Protein AF-A0A7S0GGJ1-F1 (afdb_monomer_lite)

Foldseek 3Di:
DDPPVVPPPAQADPVLVVVLVVVLVVVVVVCCVVQQFVDKDWDFDDDPQGTKTKIKTHPRVCLVVQVVVCVVVVNPRPDDPSLVSSVVSCVVRQKDFPDWDKDQQACPDDDVPPDHRRMIMIMTHDIHGNDD

Secondary structure (DSSP, 8-state):
--TTGGGS--SS-HHHHHHHHHHHHHHHHHHHHTTS-SEEEEE--EETTEE-EEEEEES-TTHHHHHHHHHHTTT-----HHHHHHHHHHHHTTEE-SEEEEEEE-TTTS-TTTS-TTEEEEEEES-EEPP-

pLDDT: mean 72.55, std 14.61, range [39.09, 91.88]

Sequence (132 aa):
PDKKDEFEDFDYDKGLLLDSLGALKVALDQMKKLGLIGYYEISIPYDDYGSVVTVAIDDYVPINSELLLSEQNQNRIVGGPVQAMIRSLMDRVMIDYDALDSFYIDPYTTKQDEYNPSQLLLSLNGLRKRKS

Organism: NCBI:txid420281

Radius of gyration: 16.08 Å; chains: 1; bounding box: 42×30×54 Å

Structure (mmCIF, N/CA/C/O backbone):
data_AF-A0A7S0GGJ1-F1
#
_entry.id   AF-A0A7S0GGJ1-F1
#
loop_
_atom_site.group_PDB
_atom_site.id
_atom_site.type_symbol
_atom_site.label_atom_id
_atom_site.label_alt_id
_atom_site.label_comp_id
_atom_site.label_asym_id
_atom_site.label_entity_id
_atom_site.label_seq_id
_atom_site.pdbx_PDB_ins_code
_atom_site.Cartn_x
_atom_site.Cartn_y
_atom_site.Cartn_z
_atom_site.occupancy
_atom_site.B_iso_or_equiv
_atom_site.auth_seq_id
_atom_site.auth_comp_id
_atom_site.auth_asym_id
_atom_site.auth_atom_id
_atom_site.pdbx_PDB_model_num
ATOM 1 N N . PRO A 1 1 ? -1.774 6.696 -36.316 1.00 43.16 1 PRO A N 1
ATOM 2 C CA . PRO A 1 1 ? -0.676 6.796 -35.328 1.00 43.16 1 PRO A CA 1
ATOM 3 C C . PRO A 1 1 ? -0.781 5.616 -34.365 1.00 43.16 1 PRO A C 1
ATOM 5 O O . PRO A 1 1 ? -1.787 5.477 -33.672 1.00 43.16 1 PRO A O 1
ATOM 8 N N . ASP A 1 2 ? 0.169 4.694 -34.473 1.00 39.09 2 ASP A N 1
ATOM 9 C CA . ASP A 1 2 ? 0.188 3.455 -33.705 1.00 39.09 2 ASP A CA 1
ATOM 10 C C . ASP A 1 2 ? 0.323 3.760 -32.209 1.00 39.09 2 ASP A C 1
ATOM 12 O O . ASP A 1 2 ? 1.194 4.519 -31.802 1.00 39.09 2 ASP A O 1
ATOM 16 N N . LYS A 1 3 ? -0.516 3.132 -31.377 1.00 46.94 3 LYS A N 1
ATOM 17 C CA . LYS A 1 3 ? -0.465 3.172 -29.899 1.00 46.94 3 LYS A CA 1
ATOM 18 C C . LYS A 1 3 ? 0.772 2.456 -29.323 1.00 46.94 3 LYS A C 1
ATOM 20 O O . LYS A 1 3 ? 0.679 1.773 -28.307 1.00 46.94 3 LYS A O 1
ATOM 25 N N . LYS A 1 4 ? 1.895 2.490 -30.036 1.00 40.03 4 LYS A N 1
ATOM 26 C CA . LYS A 1 4 ? 3.162 1.868 -29.640 1.00 40.03 4 LYS A CA 1
ATOM 27 C C . LYS A 1 4 ? 4.118 2.881 -29.011 1.00 40.03 4 LYS A C 1
ATOM 29 O O . LYS A 1 4 ? 4.912 2.470 -28.178 1.00 40.03 4 LYS A O 1
ATOM 34 N N . ASP A 1 5 ? 3.944 4.169 -29.303 1.00 40.94 5 ASP A N 1
ATOM 35 C CA . ASP A 1 5 ? 4.823 5.231 -28.798 1.00 40.94 5 ASP A CA 1
ATOM 36 C C . ASP A 1 5 ? 4.484 5.673 -27.354 1.00 40.94 5 ASP A C 1
ATOM 38 O O . ASP A 1 5 ? 5.296 6.311 -26.704 1.00 40.94 5 ASP A O 1
ATOM 42 N N . GLU A 1 6 ? 3.324 5.289 -26.797 1.00 42.09 6 GLU A N 1
ATOM 43 C CA . GLU A 1 6 ? 2.934 5.597 -25.397 1.00 42.09 6 GLU A CA 1
ATOM 44 C C . GLU A 1 6 ? 3.525 4.622 -24.352 1.00 42.09 6 GLU A C 1
ATOM 46 O O . GLU A 1 6 ? 3.224 4.717 -23.160 1.00 42.09 6 GLU A O 1
ATOM 51 N N . PHE A 1 7 ? 4.336 3.648 -24.781 1.00 44.19 7 PHE A N 1
ATOM 52 C CA . PHE A 1 7 ? 4.842 2.575 -23.913 1.00 44.19 7 PHE A CA 1
ATOM 53 C C . PHE A 1 7 ? 6.375 2.469 -23.849 1.00 44.19 7 PHE A C 1
ATOM 55 O O . PHE A 1 7 ? 6.868 1.552 -23.191 1.00 44.19 7 PHE A O 1
ATOM 62 N N . GLU A 1 8 ? 7.127 3.377 -24.484 1.00 45.41 8 GLU A N 1
ATOM 63 C CA . GLU A 1 8 ? 8.604 3.365 -24.470 1.00 45.41 8 GLU A CA 1
ATOM 64 C C . GLU A 1 8 ? 9.241 4.102 -23.272 1.00 45.41 8 GLU A C 1
ATOM 66 O O . GLU A 1 8 ? 10.426 3.909 -23.016 1.00 45.41 8 GLU A O 1
ATOM 71 N N . ASP A 1 9 ? 8.473 4.854 -22.475 1.00 53.31 9 ASP A N 1
ATOM 72 C CA . ASP A 1 9 ? 9.030 5.760 -21.448 1.00 53.31 9 ASP A CA 1
ATOM 73 C C . ASP A 1 9 ? 9.098 5.192 -20.016 1.00 53.31 9 ASP A C 1
ATOM 75 O O . ASP A 1 9 ? 9.432 5.908 -19.069 1.00 53.31 9 ASP A O 1
ATOM 79 N N . PHE A 1 10 ? 8.819 3.900 -19.811 1.00 57.78 10 PHE A N 1
ATOM 80 C CA . PHE A 1 10 ? 9.006 3.293 -18.490 1.00 57.78 10 PHE A CA 1
ATOM 81 C C . PHE A 1 10 ? 10.431 2.815 -18.291 1.00 57.78 10 PHE A C 1
ATOM 83 O O . PHE A 1 10 ? 10.820 1.751 -18.767 1.00 57.78 10 PHE A O 1
ATOM 90 N N . ASP A 1 11 ? 11.180 3.547 -17.470 1.00 68.69 11 ASP A N 1
ATOM 91 C CA . ASP A 1 11 ? 12.482 3.114 -16.967 1.00 68.69 11 ASP A CA 1
ATOM 92 C C . ASP A 1 11 ? 12.343 1.980 -15.930 1.00 68.69 11 ASP A C 1
ATOM 94 O O . ASP A 1 11 ? 13.137 1.921 -15.012 1.00 68.69 11 ASP A O 1
ATOM 98 N N . TYR A 1 12 ? 11.330 1.099 -15.983 1.00 71.31 12 TYR A N 1
ATOM 99 C CA . TYR A 1 12 ? 11.161 -0.038 -15.061 1.00 71.31 12 TYR A CA 1
ATOM 100 C C . TYR A 1 12 ? 10.383 -1.211 -15.690 1.00 71.31 12 TYR A C 1
ATOM 102 O O . TYR A 1 12 ? 9.633 -1.051 -16.651 1.00 71.31 12 TYR A O 1
ATOM 110 N N . ASP A 1 13 ? 10.558 -2.424 -15.148 1.00 76.56 13 ASP A N 1
ATOM 111 C CA . ASP A 1 13 ? 9.883 -3.626 -15.655 1.00 76.56 13 ASP A CA 1
ATOM 112 C C . ASP A 1 13 ? 8.419 -3.676 -15.189 1.00 76.56 13 ASP A C 1
ATOM 114 O O . ASP A 1 13 ? 8.112 -3.922 -14.018 1.00 76.56 13 ASP A O 1
ATOM 118 N N . LYS A 1 14 ? 7.502 -3.455 -16.134 1.00 76.81 14 LYS A N 1
ATOM 119 C CA . LYS A 1 14 ? 6.055 -3.467 -15.892 1.00 76.81 14 LYS A CA 1
ATOM 120 C C . LYS A 1 14 ? 5.531 -4.831 -15.436 1.00 76.81 14 LYS A C 1
ATOM 122 O O . LYS A 1 14 ? 4.595 -4.871 -14.642 1.00 76.81 14 LYS A O 1
ATOM 127 N N . GLY A 1 15 ? 6.095 -5.932 -15.933 1.00 80.25 15 GLY A N 1
ATOM 128 C CA . GLY A 1 15 ? 5.677 -7.278 -15.539 1.00 80.25 15 GLY A CA 1
ATOM 129 C C . GLY A 1 15 ? 5.986 -7.527 -14.069 1.00 80.25 15 GLY A C 1
ATOM 130 O O . GLY A 1 15 ? 5.101 -7.904 -13.304 1.00 80.25 15 GLY A O 1
ATOM 131 N N . LEU A 1 16 ? 7.209 -7.188 -13.655 1.00 82.25 16 LEU A N 1
ATOM 132 C CA . LEU A 1 16 ? 7.616 -7.289 -12.256 1.00 82.25 16 LEU A CA 1
ATOM 133 C C . LEU A 1 16 ? 6.804 -6.359 -11.347 1.00 82.25 16 LEU A C 1
ATOM 135 O O . LEU A 1 16 ? 6.403 -6.775 -10.260 1.00 82.25 16 LEU A O 1
ATOM 139 N N . LEU A 1 17 ? 6.504 -5.131 -11.788 1.00 83.12 17 LEU A N 1
ATOM 140 C CA . LEU A 1 17 ? 5.625 -4.237 -11.031 1.00 83.12 17 LEU A CA 1
ATOM 141 C C . LEU A 1 17 ? 4.245 -4.874 -10.813 1.00 83.12 17 LEU A C 1
ATOM 143 O O . LEU A 1 17 ? 3.762 -4.917 -9.683 1.00 83.12 17 LEU A O 1
ATOM 147 N N . LEU A 1 18 ? 3.621 -5.393 -11.874 1.00 84.38 18 LEU A N 1
ATOM 148 C CA . LEU A 1 18 ? 2.301 -6.021 -11.791 1.00 84.38 18 LEU A CA 1
ATOM 149 C C . LEU A 1 18 ? 2.305 -7.269 -10.901 1.00 84.38 18 LEU A C 1
ATOM 151 O O . LEU A 1 18 ? 1.366 -7.452 -10.127 1.00 84.38 18 LEU A O 1
ATOM 155 N N . ASP A 1 19 ? 3.362 -8.080 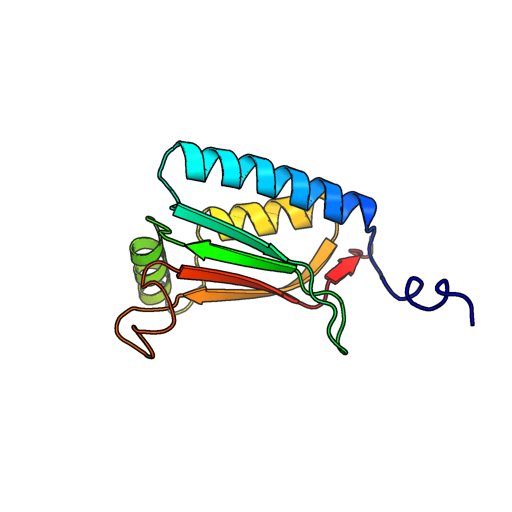-10.946 1.00 85.94 19 ASP A N 1
ATOM 156 C CA . ASP A 1 19 ? 3.519 -9.237 -10.061 1.00 85.94 19 ASP A CA 1
ATOM 157 C C . ASP A 1 19 ? 3.627 -8.810 -8.589 1.00 85.94 19 ASP A C 1
ATOM 159 O O . ASP A 1 19 ? 2.964 -9.382 -7.716 1.00 85.94 19 ASP A O 1
ATOM 163 N N . SER A 1 20 ? 4.406 -7.761 -8.303 1.00 85.88 20 SER A N 1
ATOM 164 C CA . SER A 1 20 ? 4.508 -7.183 -6.958 1.00 85.88 20 SER A CA 1
ATOM 165 C C . SER A 1 20 ? 3.178 -6.621 -6.465 1.00 85.88 20 SER A C 1
ATOM 167 O O . SER A 1 20 ? 2.784 -6.882 -5.328 1.00 85.88 20 SER A O 1
ATOM 169 N N . LEU A 1 21 ? 2.442 -5.902 -7.312 1.00 87.19 21 LEU A N 1
ATOM 170 C CA . LEU A 1 21 ? 1.113 -5.393 -6.965 1.00 87.19 21 LEU A CA 1
ATOM 171 C C . LEU A 1 21 ? 0.089 -6.525 -6.809 1.00 87.19 21 LEU A C 1
ATOM 173 O O . LEU A 1 21 ? -0.788 -6.445 -5.950 1.00 87.19 21 LEU A O 1
ATOM 177 N N . GLY A 1 22 ? 0.232 -7.616 -7.562 1.00 86.69 22 GLY A N 1
ATOM 178 C CA . GLY A 1 22 ? -0.537 -8.842 -7.370 1.00 86.69 22 GLY A CA 1
ATOM 179 C C . GLY A 1 22 ? -0.286 -9.471 -5.998 1.00 86.69 22 GLY A C 1
ATOM 180 O O . GLY A 1 22 ? -1.235 -9.841 -5.304 1.00 86.69 22 GLY A O 1
ATOM 181 N N . ALA A 1 23 ? 0.973 -9.529 -5.556 1.00 88.50 23 ALA A N 1
ATOM 182 C CA . ALA A 1 23 ? 1.321 -9.993 -4.214 1.00 88.50 23 ALA A CA 1
ATOM 183 C C . ALA A 1 23 ? 0.771 -9.061 -3.118 1.00 88.50 23 ALA A C 1
ATOM 185 O O . ALA A 1 23 ? 0.226 -9.549 -2.123 1.00 88.50 23 ALA A O 1
ATOM 186 N N . LEU A 1 24 ? 0.841 -7.738 -3.322 1.00 89.19 24 LEU A N 1
ATOM 187 C CA . LEU A 1 24 ? 0.229 -6.754 -2.422 1.00 89.19 24 LEU A CA 1
ATOM 188 C C . LEU A 1 24 ? -1.278 -6.983 -2.301 1.00 89.19 24 LEU A C 1
ATOM 190 O O . LEU A 1 24 ? -1.805 -7.057 -1.194 1.00 89.19 24 LEU A O 1
ATOM 194 N N . LYS A 1 25 ? -1.959 -7.159 -3.437 1.00 90.69 25 LYS A N 1
ATOM 195 C CA . LYS A 1 25 ? -3.395 -7.434 -3.493 1.00 90.69 25 LYS A CA 1
ATOM 196 C C . LYS A 1 25 ? -3.759 -8.675 -2.677 1.00 90.69 25 LYS A C 1
ATOM 198 O O . LYS A 1 25 ? -4.704 -8.631 -1.898 1.00 90.69 25 LYS A O 1
ATOM 203 N N . VAL A 1 26 ? -3.002 -9.768 -2.807 1.00 91.88 26 VAL A N 1
ATOM 204 C CA . VAL A 1 26 ? -3.237 -10.996 -2.024 1.00 91.88 26 VAL A CA 1
ATOM 205 C C . VAL A 1 26 ? -3.101 -10.739 -0.519 1.00 91.88 26 VAL A C 1
ATOM 207 O O . VAL A 1 26 ? -3.916 -11.235 0.262 1.00 91.88 26 VAL A O 1
ATOM 210 N N . ALA A 1 27 ? -2.108 -9.948 -0.103 1.00 89.75 27 ALA A N 1
ATOM 211 C CA . ALA A 1 27 ? -1.932 -9.581 1.300 1.00 89.75 27 ALA A CA 1
ATOM 212 C C . ALA A 1 27 ? -3.089 -8.706 1.816 1.00 89.75 27 ALA A C 1
ATOM 214 O O . ALA A 1 27 ? -3.659 -9.006 2.867 1.00 89.75 27 ALA A O 1
ATOM 215 N N . LEU A 1 28 ? -3.489 -7.679 1.059 1.00 89.25 28 LEU A N 1
ATOM 216 C CA . LEU A 1 28 ? -4.608 -6.798 1.410 1.00 89.25 28 LEU A CA 1
ATOM 217 C C . LEU A 1 28 ? -5.949 -7.548 1.423 1.00 89.25 28 LEU A C 1
ATOM 219 O O . LEU A 1 28 ? -6.749 -7.355 2.334 1.00 89.25 28 LEU A O 1
ATOM 223 N N . ASP A 1 29 ? -6.171 -8.481 0.493 1.00 91.25 29 ASP A N 1
ATOM 224 C CA . ASP A 1 29 ? -7.337 -9.373 0.505 1.00 91.25 29 ASP A CA 1
ATOM 225 C C . ASP A 1 29 ? -7.401 -10.193 1.801 1.00 91.25 29 ASP A C 1
ATOM 227 O O . ASP A 1 29 ? -8.479 -10.384 2.371 1.00 91.25 29 ASP A O 1
ATOM 231 N N . GLN A 1 30 ? -6.255 -10.667 2.293 1.00 91.12 30 GLN A N 1
ATOM 232 C CA . GLN A 1 30 ? -6.197 -11.398 3.554 1.00 91.12 30 GLN A CA 1
ATOM 233 C C . GLN A 1 30 ? -6.444 -10.479 4.758 1.00 91.12 30 GLN A C 1
ATOM 235 O O . GLN A 1 30 ? -7.187 -10.860 5.661 1.00 91.12 30 GLN A O 1
ATOM 240 N N . MET A 1 31 ? -5.889 -9.265 4.760 1.00 89.44 31 MET A N 1
ATOM 241 C CA . MET A 1 31 ? -6.155 -8.263 5.800 1.00 89.44 31 MET A CA 1
ATOM 242 C C . MET A 1 31 ? -7.638 -7.890 5.858 1.00 89.44 31 MET A C 1
ATOM 244 O O . MET A 1 31 ? -8.214 -7.847 6.945 1.00 89.44 31 MET A O 1
ATOM 248 N N . LYS A 1 32 ? -8.274 -7.721 4.693 1.00 88.75 32 LYS A N 1
ATOM 249 C CA . LYS A 1 32 ? -9.711 -7.459 4.578 1.00 88.75 32 LYS A CA 1
ATOM 250 C C . LYS A 1 32 ? -10.539 -8.610 5.142 1.00 88.75 32 LYS A C 1
ATOM 252 O O . LYS A 1 32 ? -11.450 -8.392 5.933 1.00 88.75 32 LYS A O 1
ATOM 257 N N . LYS A 1 33 ? -10.196 -9.857 4.798 1.00 90.38 33 LYS A N 1
ATOM 258 C CA . LYS A 1 33 ? -10.870 -11.055 5.339 1.00 90.38 33 LYS A CA 1
ATOM 259 C C . LYS A 1 33 ? -10.743 -11.186 6.856 1.00 90.38 33 LYS A C 1
ATOM 261 O O . LYS A 1 33 ? -11.656 -11.706 7.489 1.00 90.38 33 LYS A O 1
ATOM 266 N N . LEU A 1 34 ? -9.619 -10.752 7.423 1.00 88.50 34 LEU A N 1
ATOM 267 C CA . LEU A 1 34 ? -9.370 -10.772 8.866 1.00 88.50 34 LEU A CA 1
ATOM 268 C C . LEU A 1 34 ? -9.963 -9.556 9.600 1.00 88.50 34 LEU A C 1
ATOM 270 O O . LEU A 1 34 ? -9.860 -9.494 10.821 1.00 88.50 34 LEU A O 1
ATOM 274 N N . GLY A 1 35 ? -10.581 -8.610 8.882 1.00 84.19 35 GLY A N 1
ATOM 275 C CA . GLY A 1 35 ? -11.181 -7.407 9.463 1.00 84.19 35 GLY A CA 1
ATOM 276 C C . GLY A 1 35 ? -10.169 -6.351 9.912 1.00 84.19 35 GLY A C 1
ATOM 277 O O . GLY A 1 35 ? -10.509 -5.492 10.716 1.00 84.19 35 GLY A O 1
ATOM 278 N N . LEU A 1 36 ? -8.926 -6.417 9.422 1.00 84.25 36 LEU A N 1
ATOM 279 C CA . LEU A 1 36 ? -7.902 -5.400 9.693 1.00 84.25 36 LEU A CA 1
ATOM 280 C C . LEU A 1 36 ? -8.102 -4.131 8.852 1.00 84.25 36 LEU A C 1
ATOM 282 O O . LEU A 1 36 ? -7.615 -3.071 9.236 1.00 84.25 36 LEU A O 1
ATOM 286 N N . ILE A 1 37 ? -8.780 -4.275 7.707 1.00 87.62 37 ILE A N 1
ATOM 287 C CA . ILE A 1 37 ? -9.173 -3.203 6.785 1.00 87.62 37 ILE A CA 1
ATOM 288 C C . ILE A 1 37 ? -10.581 -3.484 6.257 1.00 87.62 37 ILE A C 1
ATOM 290 O O . ILE A 1 37 ? -10.964 -4.648 6.106 1.00 87.62 37 ILE A O 1
ATOM 294 N N . GLY A 1 38 ? -11.343 -2.441 5.945 1.00 83.19 38 GLY A N 1
ATOM 295 C CA . GLY A 1 38 ? -12.698 -2.561 5.397 1.00 83.19 38 GLY A CA 1
ATOM 296 C C . GLY A 1 38 ? -12.687 -2.651 3.874 1.00 83.19 38 GLY A C 1
ATOM 297 O O . GLY A 1 38 ? -13.258 -3.569 3.270 1.00 83.19 38 GLY A O 1
ATOM 298 N N . TYR A 1 39 ? -11.974 -1.729 3.236 1.00 85.94 39 TYR A N 1
ATOM 299 C CA . TYR A 1 39 ? -11.841 -1.647 1.786 1.00 85.94 39 TYR A CA 1
ATOM 300 C C . TYR A 1 39 ? -10.420 -1.230 1.402 1.00 85.94 39 TYR A C 1
ATOM 302 O O . TYR A 1 39 ? -9.686 -0.673 2.212 1.00 85.94 39 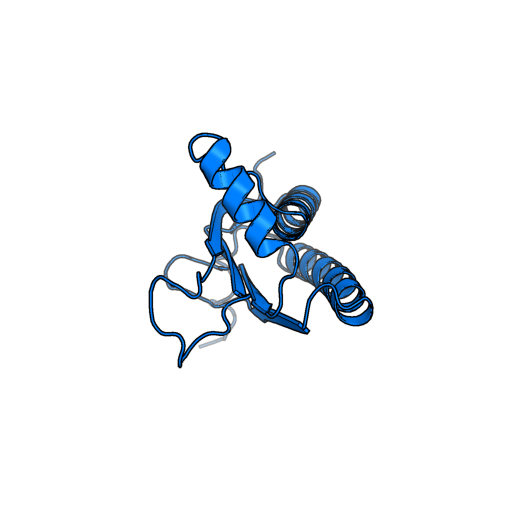TYR A O 1
ATOM 310 N N . TYR A 1 40 ? -10.014 -1.556 0.178 1.00 87.62 40 TYR A N 1
ATOM 311 C CA . TYR A 1 40 ? -8.788 -1.030 -0.399 1.00 87.62 40 TYR A CA 1
ATOM 312 C C . TYR A 1 40 ? -8.920 -0.921 -1.915 1.00 87.62 40 TYR A C 1
ATOM 314 O O . TYR A 1 40 ? -9.656 -1.687 -2.544 1.00 87.62 40 TYR A O 1
ATOM 322 N N . GLU A 1 41 ? -8.139 -0.019 -2.491 1.00 85.25 41 GLU A N 1
ATOM 323 C CA . GLU A 1 41 ? -7.988 0.168 -3.924 1.00 85.25 41 GLU A CA 1
ATOM 324 C C . GLU A 1 41 ? -6.508 0.352 -4.263 1.00 85.25 41 GLU A C 1
ATOM 326 O O . GLU A 1 41 ? -5.789 1.077 -3.578 1.00 85.25 41 GLU A O 1
ATOM 331 N N . ILE A 1 42 ? -6.052 -0.326 -5.317 1.00 86.12 42 ILE A N 1
ATOM 332 C CA . ILE A 1 42 ? -4.726 -0.121 -5.904 1.00 86.12 42 ILE A CA 1
ATOM 333 C C . ILE A 1 42 ? -4.959 0.445 -7.299 1.00 86.12 42 ILE A C 1
ATOM 335 O O . ILE A 1 42 ? -5.571 -0.221 -8.137 1.00 86.12 42 ILE A O 1
ATOM 339 N N . SER A 1 43 ? -4.450 1.642 -7.556 1.00 81.06 43 SER A N 1
ATOM 340 C CA . SER A 1 43 ? -4.529 2.294 -8.857 1.00 81.06 43 SER A CA 1
ATOM 341 C C . SER A 1 43 ? -3.139 2.701 -9.336 1.00 81.06 43 SER A C 1
ATOM 343 O O . SER A 1 43 ? -2.229 2.965 -8.550 1.00 81.06 43 SER A O 1
ATOM 345 N N . ILE A 1 44 ? -2.960 2.689 -10.656 1.00 77.88 44 ILE A N 1
ATOM 346 C CA . ILE A 1 44 ? -1.737 3.155 -11.311 1.00 77.88 44 ILE A CA 1
ATOM 347 C C . ILE A 1 44 ? -2.137 4.287 -12.259 1.00 77.88 44 ILE A C 1
ATOM 349 O O . ILE A 1 44 ? -2.315 4.039 -13.458 1.00 77.88 44 ILE A O 1
ATOM 353 N N . PRO A 1 45 ? -2.413 5.496 -11.742 1.00 69.81 45 PRO A N 1
ATOM 354 C CA . PRO A 1 45 ? -2.671 6.631 -12.608 1.00 69.81 45 PRO A CA 1
ATOM 355 C C . PRO A 1 45 ? -1.422 6.967 -13.435 1.00 69.81 45 PRO A C 1
ATOM 357 O O . PRO A 1 45 ? -0.281 6.845 -12.981 1.00 69.81 45 PRO A O 1
ATOM 360 N N . TYR A 1 46 ? -1.665 7.383 -14.676 1.00 57.75 46 TYR A N 1
ATOM 361 C CA . TYR A 1 46 ? -0.675 8.078 -15.488 1.00 57.75 46 TYR A CA 1
ATOM 362 C C . TYR A 1 46 ? -0.768 9.562 -15.157 1.00 57.75 46 TYR A C 1
ATOM 364 O O . TYR A 1 46 ? -1.850 10.137 -15.274 1.00 57.75 46 TYR A O 1
ATOM 372 N N . ASP A 1 47 ? 0.350 10.155 -14.761 1.00 54.25 47 ASP A N 1
ATOM 373 C CA . ASP A 1 47 ? 0.497 11.601 -14.647 1.00 54.25 47 ASP A CA 1
ATOM 374 C C . ASP A 1 47 ? 1.616 12.067 -15.589 1.00 54.25 47 ASP A C 1
ATOM 376 O O . ASP A 1 47 ? 2.488 11.282 -15.977 1.00 54.25 47 ASP A O 1
ATOM 380 N N . ASP A 1 48 ? 1.610 13.353 -15.930 1.00 45.09 48 ASP A N 1
ATOM 381 C CA . ASP A 1 48 ? 2.576 14.007 -16.820 1.00 45.09 48 ASP A CA 1
ATOM 382 C C . ASP A 1 48 ? 4.031 13.905 -16.297 1.00 45.09 48 ASP A C 1
ATOM 384 O O . ASP A 1 48 ? 4.985 14.180 -17.026 1.00 45.09 48 ASP A O 1
ATOM 388 N N . TYR A 1 49 ? 4.213 13.481 -15.040 1.00 47.75 49 TYR A N 1
ATOM 389 C CA . TYR A 1 49 ? 5.497 13.300 -14.356 1.00 47.75 49 TYR A CA 1
ATOM 390 C C . TYR A 1 49 ? 5.936 11.830 -14.193 1.00 47.75 49 TYR A C 1
ATOM 392 O O . TYR A 1 49 ? 6.991 11.574 -13.608 1.00 47.75 49 TYR A O 1
ATOM 400 N N . GLY A 1 50 ? 5.161 10.865 -14.705 1.00 59.97 50 GLY A N 1
ATOM 401 C CA . GLY A 1 50 ? 5.485 9.434 -14.692 1.00 59.97 50 GLY A CA 1
ATOM 402 C C . GLY A 1 50 ? 4.393 8.549 -14.083 1.00 59.97 50 GLY A C 1
ATOM 403 O O . GLY A 1 50 ? 3.287 8.993 -13.777 1.00 59.97 50 GLY A O 1
ATOM 404 N N . SER A 1 51 ? 4.695 7.257 -13.909 1.00 63.53 51 SER A N 1
ATOM 405 C CA . SER A 1 51 ? 3.776 6.348 -13.214 1.00 63.53 51 SER A CA 1
ATOM 406 C C . SER A 1 51 ? 3.793 6.576 -11.719 1.00 63.53 51 SER A C 1
ATOM 408 O O . SER A 1 51 ? 4.847 6.520 -11.080 1.00 63.53 51 SER A O 1
ATOM 410 N N . VAL A 1 52 ? 2.592 6.712 -11.175 1.00 70.62 52 VAL A N 1
ATOM 411 C CA . VAL A 1 52 ? 2.341 6.739 -9.743 1.00 70.62 52 VAL A CA 1
ATOM 412 C C . VAL A 1 52 ? 1.619 5.452 -9.370 1.00 70.62 52 VAL A C 1
ATOM 414 O O . VAL A 1 52 ? 0.730 5.008 -10.093 1.00 70.62 52 VAL A O 1
ATOM 417 N N . VAL A 1 53 ? 2.003 4.825 -8.259 1.00 80.44 53 VAL A N 1
ATOM 418 C CA . VAL A 1 53 ? 1.204 3.747 -7.656 1.00 80.44 53 VAL A CA 1
ATOM 419 C C . VAL A 1 53 ? 0.524 4.314 -6.431 1.00 80.44 53 VAL A C 1
ATOM 421 O O . VAL A 1 53 ? 1.188 4.714 -5.474 1.00 80.44 53 VAL A O 1
ATOM 424 N N . THR A 1 54 ? -0.800 4.307 -6.458 1.00 82.19 54 THR A N 1
ATOM 425 C CA . THR A 1 54 ? -1.632 4.777 -5.362 1.00 82.19 54 THR A CA 1
ATOM 426 C C . THR A 1 54 ? -2.327 3.591 -4.708 1.00 82.19 54 THR A C 1
ATOM 428 O O . THR A 1 54 ? -2.925 2.751 -5.380 1.00 82.19 54 THR A O 1
ATOM 431 N N . VAL A 1 55 ? -2.239 3.510 -3.383 1.00 84.88 55 VAL A N 1
ATOM 432 C CA . VAL A 1 55 ? -2.933 2.511 -2.569 1.00 84.88 55 VAL A CA 1
ATOM 433 C C . VAL A 1 55 ? -3.785 3.248 -1.549 1.00 84.88 55 VAL A C 1
ATOM 435 O O . VAL A 1 55 ? -3.252 3.885 -0.644 1.00 84.88 55 VAL A O 1
ATOM 438 N N . ALA A 1 56 ? -5.101 3.170 -1.712 1.00 83.88 56 ALA A N 1
ATOM 439 C CA . ALA A 1 56 ? -6.076 3.709 -0.773 1.00 83.88 56 ALA A CA 1
ATOM 440 C C . ALA A 1 56 ? -6.631 2.572 0.089 1.00 83.88 56 ALA A C 1
ATOM 442 O O . ALA A 1 56 ? -6.924 1.492 -0.426 1.00 83.88 56 ALA A O 1
ATOM 443 N N . ILE A 1 57 ? -6.753 2.792 1.394 1.00 85.75 57 ILE A N 1
ATOM 444 C CA . ILE A 1 57 ? -7.232 1.801 2.361 1.00 85.75 57 ILE A CA 1
ATOM 445 C C . ILE A 1 57 ? -8.221 2.471 3.303 1.00 85.75 57 ILE A C 1
ATOM 447 O O . ILE A 1 57 ? -7.873 3.468 3.923 1.00 85.75 57 ILE A O 1
ATOM 451 N N . ASP A 1 58 ? -9.398 1.871 3.460 1.00 82.88 58 ASP A N 1
ATOM 452 C CA . ASP A 1 58 ? -10.446 2.306 4.383 1.00 82.88 58 ASP A CA 1
ATOM 453 C C . ASP A 1 58 ? -10.507 1.390 5.609 1.00 82.88 58 ASP A C 1
ATOM 455 O O . ASP A 1 58 ? -10.208 0.191 5.529 1.00 82.88 58 ASP A O 1
ATOM 459 N N . ASP A 1 59 ? -10.981 1.932 6.732 1.00 77.44 59 ASP A N 1
ATOM 460 C CA . ASP A 1 59 ? -11.111 1.217 8.007 1.00 77.44 59 ASP A CA 1
ATOM 461 C C . ASP A 1 59 ? -9.793 0.587 8.457 1.00 77.44 59 ASP A C 1
ATOM 463 O O . ASP A 1 59 ? -9.752 -0.519 8.995 1.00 77.44 59 ASP A O 1
ATOM 467 N N . TYR A 1 60 ? -8.695 1.311 8.224 1.00 82.94 60 TYR A N 1
ATOM 468 C CA . TYR A 1 60 ? -7.354 0.884 8.579 1.00 82.94 60 TYR A CA 1
ATOM 469 C C . TYR A 1 60 ? -7.152 0.958 10.097 1.00 82.94 60 TYR A C 1
ATOM 471 O O . TYR A 1 60 ? -6.762 1.983 10.655 1.00 82.94 60 TYR A O 1
ATOM 479 N N . VAL A 1 61 ? -7.423 -0.155 10.781 1.00 77.56 61 VAL A N 1
ATOM 480 C CA . VAL A 1 61 ? -7.404 -0.253 12.252 1.00 77.56 61 VAL A CA 1
ATOM 481 C C . VAL A 1 61 ? -6.108 0.284 12.895 1.00 77.56 61 VAL A C 1
ATOM 483 O O . VAL A 1 61 ? -6.202 0.965 13.921 1.00 77.56 61 VAL A O 1
ATOM 486 N N . PRO A 1 62 ? -4.901 0.049 12.338 1.00 79.00 62 PRO A N 1
ATOM 487 C CA . PRO A 1 62 ? -3.655 0.536 12.935 1.00 79.00 62 PRO A CA 1
ATOM 488 C C . PRO A 1 62 ? -3.414 2.054 12.831 1.00 79.00 62 PRO A C 1
ATOM 490 O O . PRO A 1 62 ? -2.462 2.538 13.448 1.00 79.00 62 PRO A O 1
ATOM 493 N N . ILE A 1 63 ? -4.249 2.813 12.103 1.00 79.19 63 ILE A N 1
ATOM 494 C CA . ILE A 1 63 ? -3.981 4.214 11.722 1.00 79.19 63 ILE A CA 1
ATOM 495 C C . ILE A 1 63 ? -3.619 5.117 12.909 1.00 79.19 63 ILE A C 1
ATOM 497 O O . ILE A 1 63 ? -2.634 5.849 12.867 1.00 79.19 63 ILE A O 1
ATOM 501 N N . ASN A 1 64 ? -4.352 4.997 14.018 1.00 76.00 64 ASN A N 1
ATOM 502 C CA . ASN A 1 64 ? -4.141 5.825 15.206 1.00 76.00 64 ASN A CA 1
ATOM 503 C C . ASN A 1 64 ? -2.813 5.512 15.907 1.00 76.00 64 ASN A C 1
ATOM 505 O O . ASN A 1 64 ? -2.170 6.402 16.460 1.00 76.00 64 ASN A O 1
ATOM 509 N N . SER A 1 65 ? -2.394 4.242 15.897 1.00 77.62 65 SER A N 1
ATOM 510 C CA . SER A 1 65 ? -1.111 3.839 16.482 1.00 77.62 65 SER A CA 1
ATOM 511 C C . SER A 1 65 ? 0.063 4.337 15.642 1.00 77.62 65 SER A C 1
ATOM 513 O O . SER A 1 65 ? 1.069 4.764 16.199 1.00 77.62 65 SER A O 1
ATOM 515 N N . GLU A 1 66 ? -0.069 4.329 14.316 1.00 78.50 66 GLU A N 1
ATOM 516 C CA . GLU A 1 66 ? 0.952 4.857 13.404 1.00 78.50 66 GLU A CA 1
ATOM 517 C C . GLU A 1 66 ? 1.092 6.374 13.493 1.00 78.50 66 GLU A C 1
ATOM 519 O O . GLU A 1 66 ? 2.215 6.874 13.569 1.00 78.50 66 GLU A O 1
ATOM 524 N N . LEU A 1 67 ? -0.031 7.095 13.555 1.00 75.31 67 LEU A N 1
ATOM 525 C CA . LEU A 1 67 ? -0.054 8.540 13.780 1.00 75.31 67 LEU A CA 1
ATOM 526 C C . LEU A 1 67 ? 0.668 8.906 15.079 1.00 75.31 67 LEU A C 1
ATOM 528 O O . LEU A 1 67 ? 1.619 9.688 15.058 1.00 75.31 67 LEU A O 1
ATOM 532 N N . LEU A 1 68 ? 0.301 8.255 16.187 1.00 76.44 68 LEU A N 1
ATOM 533 C CA . LEU A 1 68 ? 0.932 8.482 17.485 1.00 76.44 68 LEU A CA 1
ATOM 534 C C . LEU A 1 68 ? 2.444 8.199 17.452 1.00 76.44 68 LEU A C 1
ATOM 536 O O . LEU A 1 68 ? 3.238 8.966 17.997 1.00 76.44 68 LEU A O 1
ATOM 540 N N . LEU A 1 69 ? 2.865 7.110 16.801 1.00 75.12 69 LEU A N 1
ATOM 541 C CA . LEU A 1 69 ? 4.283 6.767 16.660 1.00 75.12 69 LEU A CA 1
ATOM 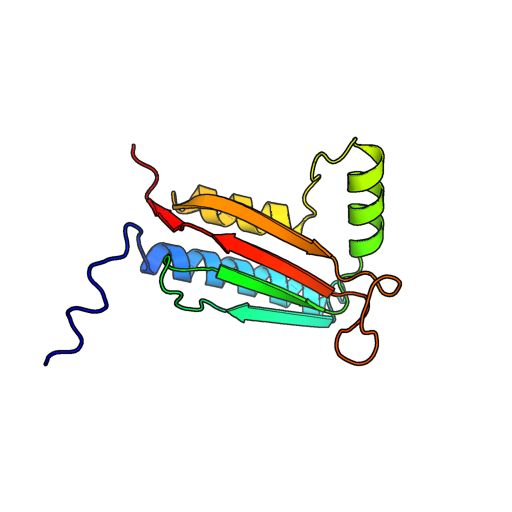542 C C . LEU A 1 69 ? 5.045 7.774 15.789 1.00 75.12 69 LEU A C 1
ATOM 544 O O . LEU A 1 69 ? 6.212 8.056 16.073 1.00 75.12 69 LEU A O 1
ATOM 548 N N . SER A 1 70 ? 4.410 8.313 14.748 1.00 72.44 70 SER A N 1
ATOM 549 C CA . SER A 1 70 ? 4.986 9.351 13.889 1.00 72.44 70 SER A CA 1
ATOM 550 C C . SER A 1 70 ? 5.189 10.665 14.653 1.00 72.44 70 SER A C 1
ATOM 552 O O . SER A 1 70 ? 6.256 11.277 14.561 1.00 72.4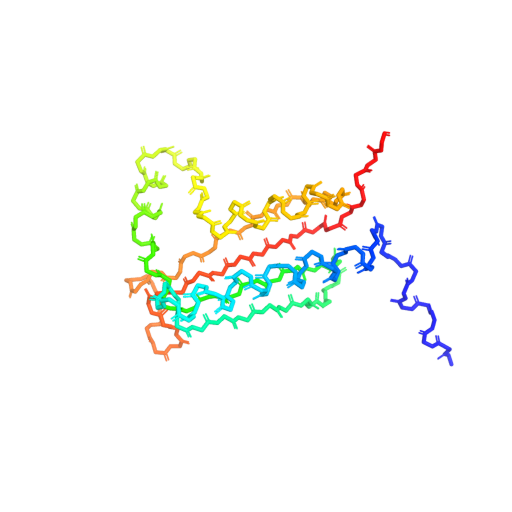4 70 SER A O 1
ATOM 554 N N . GLU A 1 71 ? 4.205 11.066 15.463 1.00 73.12 71 GLU A N 1
ATOM 555 C CA . GLU A 1 71 ? 4.287 12.254 16.322 1.00 73.12 71 GLU A CA 1
ATOM 556 C C . GLU A 1 71 ? 5.391 12.119 17.382 1.00 73.12 71 GLU A C 1
ATOM 558 O O . GLU A 1 71 ? 6.208 13.025 17.569 1.00 73.12 71 GLU A O 1
ATOM 563 N N . GLN A 1 72 ? 5.466 10.966 18.054 1.00 75.81 72 GLN A N 1
ATOM 564 C CA . GLN A 1 72 ? 6.446 10.718 19.117 1.00 75.81 72 GLN A CA 1
ATOM 565 C C . GLN A 1 72 ? 7.891 10.662 18.606 1.00 75.81 72 GLN A C 1
ATOM 567 O O . GLN A 1 72 ? 8.811 11.082 19.309 1.00 75.81 72 GLN A O 1
ATOM 572 N N . ASN A 1 73 ? 8.110 10.175 17.383 1.00 69.94 73 ASN A N 1
ATOM 573 C CA . ASN A 1 73 ? 9.448 10.019 16.811 1.00 69.94 73 ASN A CA 1
ATOM 574 C C . ASN A 1 73 ? 9.949 11.258 16.048 1.00 69.94 73 ASN A C 1
ATOM 576 O O . ASN A 1 73 ? 10.773 11.125 15.142 1.00 69.94 73 ASN A O 1
ATOM 580 N N . GLN A 1 74 ? 9.496 12.462 16.417 1.00 58.56 74 GLN A N 1
ATOM 581 C CA . GLN A 1 74 ? 9.966 13.728 15.833 1.00 58.56 74 GLN A CA 1
ATOM 582 C C . GLN A 1 74 ? 9.830 13.763 14.297 1.00 58.56 74 GLN A C 1
ATOM 584 O O . GLN A 1 74 ? 10.780 14.115 13.597 1.00 58.56 74 GLN A O 1
ATOM 589 N N . ASN A 1 75 ? 8.672 13.367 13.757 1.00 52.66 75 ASN A N 1
ATOM 590 C CA . ASN A 1 75 ? 8.417 13.277 12.310 1.00 52.66 75 ASN A CA 1
ATOM 591 C C . ASN A 1 75 ? 9.285 12.259 11.550 1.00 52.66 75 ASN A C 1
ATOM 593 O O . ASN A 1 75 ? 9.352 12.295 10.318 1.00 52.66 75 ASN A O 1
ATOM 597 N N . ARG A 1 76 ? 9.927 11.300 12.229 1.00 53.38 76 ARG A N 1
ATOM 598 C CA . ARG A 1 76 ? 10.361 10.088 11.529 1.00 53.38 76 ARG A CA 1
ATOM 599 C C . ARG A 1 76 ? 9.124 9.259 11.225 1.00 53.38 76 ARG A C 1
ATOM 601 O O . ARG A 1 76 ? 8.519 8.707 12.138 1.00 53.38 76 ARG A O 1
ATOM 608 N N . ILE A 1 77 ? 8.778 9.172 9.941 1.00 54.22 77 ILE A N 1
ATOM 609 C CA . ILE A 1 77 ? 7.715 8.303 9.434 1.00 54.22 77 ILE A CA 1
ATOM 610 C C . ILE A 1 77 ? 8.089 6.858 9.785 1.00 54.22 77 ILE A C 1
ATOM 612 O O . ILE A 1 77 ? 8.830 6.191 9.059 1.00 54.22 77 ILE A O 1
ATOM 616 N N . VAL A 1 78 ? 7.602 6.373 10.925 1.00 58.56 78 VAL A N 1
ATOM 617 C CA . VAL A 1 78 ? 7.556 4.944 11.215 1.00 58.56 78 VAL A CA 1
ATOM 618 C C . VAL A 1 78 ? 6.410 4.417 10.368 1.00 58.56 78 VAL A C 1
ATOM 620 O O . VAL A 1 78 ? 5.248 4.523 10.743 1.00 58.56 78 VAL A O 1
ATOM 623 N N . GLY A 1 79 ? 6.737 3.959 9.161 1.00 66.06 79 GLY A N 1
ATOM 624 C CA . GLY A 1 79 ? 5.743 3.380 8.269 1.00 66.06 79 GLY A CA 1
ATOM 625 C C . GLY A 1 79 ? 5.080 2.179 8.940 1.00 66.06 79 GLY A C 1
ATOM 626 O O . GLY A 1 79 ? 5.769 1.317 9.488 1.00 66.06 79 GLY A O 1
ATOM 627 N N . GLY A 1 80 ? 3.754 2.133 8.883 1.00 77.38 80 GLY A N 1
ATOM 628 C CA . GLY A 1 80 ? 2.968 0.981 9.285 1.00 77.38 80 GLY A CA 1
ATOM 629 C C . GLY A 1 80 ? 3.265 -0.297 8.507 1.00 77.38 80 GLY A C 1
ATOM 630 O O . GLY A 1 80 ? 4.056 -0.303 7.555 1.00 77.38 80 GLY A O 1
ATOM 631 N N . PRO A 1 81 ? 2.607 -1.411 8.872 1.00 80.31 81 PRO A N 1
ATOM 632 C CA . PRO A 1 81 ? 2.751 -2.677 8.170 1.00 80.31 81 PRO A CA 1
ATOM 633 C C . PRO A 1 81 ? 2.445 -2.562 6.673 1.00 80.31 81 PRO A C 1
ATOM 635 O O . PRO A 1 81 ? 3.142 -3.187 5.879 1.00 80.31 81 PRO A O 1
ATOM 638 N N . VAL A 1 82 ? 1.471 -1.745 6.254 1.00 83.69 82 VAL A N 1
ATOM 639 C CA . VAL A 1 82 ? 1.165 -1.567 4.824 1.00 83.69 82 VAL A CA 1
ATOM 640 C C . VAL A 1 82 ? 2.296 -0.845 4.097 1.00 83.69 82 VAL A C 1
ATOM 642 O O . VAL A 1 82 ? 2.757 -1.313 3.057 1.00 83.69 82 VAL A O 1
ATOM 645 N N . GLN A 1 83 ? 2.798 0.248 4.661 1.00 84.06 83 GLN A N 1
ATOM 646 C CA . GLN A 1 83 ? 3.923 1.005 4.123 1.00 84.06 83 GLN A CA 1
ATOM 647 C C . GLN A 1 83 ? 5.155 0.098 4.024 1.00 84.06 83 GLN A C 1
ATOM 649 O O . GLN A 1 83 ? 5.821 0.071 2.992 1.00 84.06 83 GLN A O 1
ATOM 654 N N . ALA A 1 84 ? 5.427 -0.705 5.057 1.00 83.88 84 ALA A N 1
ATOM 655 C CA . ALA A 1 84 ? 6.522 -1.670 5.066 1.00 83.88 84 ALA A CA 1
ATOM 656 C C . ALA A 1 84 ? 6.362 -2.756 3.987 1.00 83.88 84 ALA A C 1
ATOM 658 O O . ALA A 1 84 ? 7.335 -3.085 3.306 1.00 83.88 84 ALA A O 1
ATOM 659 N N . MET A 1 85 ? 5.147 -3.278 3.786 1.00 85.56 85 MET A N 1
ATOM 660 C CA . MET A 1 85 ? 4.861 -4.237 2.715 1.00 85.56 85 MET A CA 1
ATOM 661 C C . MET A 1 85 ? 5.120 -3.633 1.336 1.00 85.56 85 MET A C 1
ATOM 663 O O . MET A 1 85 ? 5.797 -4.258 0.523 1.00 85.56 85 MET A O 1
ATOM 667 N N . ILE A 1 86 ? 4.630 -2.417 1.081 1.00 85.25 86 ILE A N 1
ATOM 668 C CA . ILE A 1 86 ? 4.841 -1.733 -0.199 1.00 85.25 86 ILE A CA 1
ATOM 669 C C . ILE A 1 86 ? 6.336 -1.537 -0.462 1.00 85.25 86 ILE A C 1
ATOM 671 O O . ILE A 1 86 ? 6.816 -1.910 -1.532 1.00 85.25 86 ILE A O 1
ATOM 675 N N . ARG A 1 87 ? 7.096 -1.041 0.526 1.00 83.62 87 ARG A N 1
ATOM 676 C CA . ARG A 1 87 ? 8.556 -0.888 0.402 1.00 83.62 87 ARG A CA 1
ATOM 677 C C . ARG A 1 87 ? 9.237 -2.218 0.085 1.00 83.62 87 ARG A C 1
ATOM 679 O O . ARG A 1 87 ? 10.009 -2.294 -0.864 1.00 83.62 87 ARG A O 1
ATOM 686 N N . SER A 1 88 ? 8.897 -3.270 0.830 1.00 85.12 88 SER A N 1
ATOM 687 C CA . SER A 1 88 ? 9.473 -4.604 0.642 1.00 85.12 88 SER A CA 1
ATOM 688 C C . SER A 1 88 ? 9.181 -5.182 -0.745 1.00 85.12 88 SER A C 1
ATOM 690 O O . SER A 1 88 ? 10.053 -5.819 -1.338 1.00 85.12 88 SER A O 1
ATOM 692 N N . LEU A 1 89 ? 7.977 -4.960 -1.274 1.00 85.50 89 LEU A N 1
ATOM 693 C CA . LEU A 1 89 ? 7.600 -5.426 -2.604 1.00 85.50 89 LEU A CA 1
ATOM 694 C C . LEU A 1 89 ? 8.348 -4.674 -3.701 1.00 85.50 89 LEU A C 1
ATOM 696 O O . LEU A 1 89 ? 8.834 -5.325 -4.622 1.00 85.50 89 LEU A O 1
ATOM 700 N N . MET A 1 90 ? 8.492 -3.352 -3.585 1.00 82.75 90 MET A N 1
ATOM 701 C CA . MET A 1 90 ? 9.256 -2.549 -4.550 1.00 82.75 90 MET A CA 1
ATOM 702 C C . MET A 1 90 ? 10.748 -2.898 -4.527 1.00 82.75 90 MET A C 1
ATOM 704 O O . MET A 1 90 ? 11.346 -3.124 -5.581 1.00 82.75 90 MET A O 1
ATOM 708 N N . ASP A 1 91 ? 11.326 -3.076 -3.335 1.00 83.31 91 ASP A N 1
ATOM 709 C CA . ASP A 1 91 ? 12.713 -3.526 -3.179 1.00 83.31 91 ASP A CA 1
ATOM 710 C C . ASP A 1 91 ? 12.951 -4.898 -3.819 1.00 83.31 91 ASP A C 1
ATOM 712 O O . ASP A 1 91 ? 13.980 -5.117 -4.462 1.00 83.31 91 ASP A O 1
ATOM 716 N N . ARG A 1 92 ? 11.989 -5.821 -3.688 1.00 81.69 92 ARG A N 1
ATOM 717 C CA . ARG A 1 92 ? 12.081 -7.164 -4.275 1.00 81.69 92 ARG A CA 1
ATOM 718 C C . ARG A 1 92 ? 12.153 -7.133 -5.801 1.00 81.69 92 ARG A C 1
ATOM 720 O O . ARG A 1 92 ? 12.840 -7.973 -6.379 1.00 81.69 92 ARG A O 1
ATOM 727 N N . VAL A 1 93 ? 11.450 -6.203 -6.442 1.00 80.00 93 VAL A N 1
ATOM 728 C CA . VAL A 1 93 ? 11.435 -6.070 -7.909 1.00 80.00 93 VAL A CA 1
ATOM 729 C C . VAL A 1 93 ? 12.463 -5.081 -8.440 1.00 80.00 93 VAL A C 1
ATOM 731 O O . VAL A 1 93 ? 12.475 -4.798 -9.634 1.00 80.00 93 VAL A O 1
ATOM 734 N N . MET A 1 94 ? 13.361 -4.596 -7.575 1.00 79.69 94 MET A N 1
ATOM 735 C CA . MET A 1 94 ? 14.412 -3.642 -7.936 1.00 79.69 94 MET A CA 1
ATOM 736 C C . MET A 1 94 ? 13.852 -2.365 -8.584 1.00 79.69 94 MET A C 1
ATOM 738 O O . MET A 1 94 ? 14.480 -1.784 -9.472 1.00 79.69 94 MET A O 1
ATOM 742 N N . ILE A 1 95 ? 12.667 -1.937 -8.140 1.00 77.88 95 ILE A N 1
ATOM 743 C CA . ILE A 1 95 ? 12.079 -0.656 -8.525 1.00 77.88 95 ILE A CA 1
ATOM 744 C C . ILE A 1 95 ? 12.425 0.349 -7.430 1.00 77.88 95 ILE A C 1
ATOM 746 O O . ILE A 1 95 ? 12.014 0.207 -6.278 1.00 77.88 95 ILE A O 1
ATOM 750 N N . ASP A 1 96 ? 13.202 1.356 -7.806 1.00 77.75 96 ASP A N 1
ATOM 751 C CA . ASP A 1 96 ? 13.404 2.547 -7.001 1.00 77.75 96 ASP A CA 1
ATOM 752 C C . ASP A 1 96 ? 12.228 3.503 -7.193 1.00 77.75 96 ASP A C 1
ATOM 754 O O . ASP A 1 96 ? 11.606 3.576 -8.251 1.00 77.75 96 ASP A O 1
ATOM 758 N N . TYR A 1 97 ? 11.942 4.253 -6.142 1.00 77.69 97 TYR A N 1
ATOM 759 C CA . TYR A 1 97 ? 10.935 5.301 -6.108 1.00 77.69 97 TYR A CA 1
ATOM 760 C C . TYR A 1 97 ? 11.554 6.506 -5.403 1.00 77.69 97 TYR A C 1
ATOM 762 O O . TYR A 1 97 ? 12.367 6.344 -4.488 1.00 77.69 97 TYR A O 1
ATOM 770 N N . ASP A 1 98 ? 11.205 7.713 -5.838 1.00 72.56 98 ASP A N 1
ATOM 771 C CA . ASP A 1 98 ? 11.756 8.940 -5.256 1.00 72.56 98 ASP A CA 1
ATOM 772 C C . ASP A 1 98 ? 11.174 9.212 -3.868 1.00 72.56 98 ASP A C 1
ATOM 774 O O . ASP A 1 98 ? 11.893 9.607 -2.948 1.00 72.56 98 ASP A O 1
ATOM 778 N N . ALA A 1 99 ? 9.879 8.944 -3.700 1.00 70.44 99 ALA A N 1
ATOM 779 C CA . ALA A 1 99 ? 9.183 9.112 -2.435 1.00 70.44 99 ALA A CA 1
ATOM 780 C C . ALA A 1 99 ? 8.078 8.064 -2.263 1.00 70.44 99 ALA A C 1
ATOM 782 O O . ALA A 1 99 ? 7.415 7.666 -3.222 1.00 70.44 99 ALA A O 1
ATOM 783 N N . LEU A 1 100 ? 7.904 7.621 -1.014 1.00 80.06 100 LEU A N 1
ATOM 784 C CA . LEU A 1 100 ? 6.678 6.979 -0.547 1.00 80.06 100 LEU A CA 1
ATOM 785 C C . LEU A 1 100 ? 5.987 7.985 0.364 1.00 80.06 100 LEU A C 1
ATOM 787 O O . LEU A 1 100 ? 6.353 8.109 1.538 1.00 80.06 100 LEU A O 1
ATOM 791 N N . ASP A 1 101 ? 5.008 8.681 -0.190 1.00 78.56 101 ASP A N 1
ATOM 792 C CA . ASP A 1 101 ? 4.207 9.646 0.542 1.00 78.56 101 ASP A CA 1
ATOM 793 C C . ASP A 1 101 ? 3.043 8.914 1.210 1.00 78.56 101 ASP A C 1
ATOM 795 O O . ASP A 1 101 ? 2.355 8.097 0.592 1.00 78.56 101 ASP A O 1
ATOM 799 N N . SER A 1 102 ? 2.867 9.151 2.509 1.00 76.69 102 SER A N 1
ATOM 800 C CA . SER A 1 102 ? 1.782 8.573 3.305 1.00 76.69 102 SER A CA 1
ATOM 801 C C . SER A 1 102 ? 0.890 9.695 3.807 1.00 76.69 102 SER A C 1
ATOM 803 O O . SER A 1 102 ? 1.356 10.576 4.529 1.00 76.69 102 SER A O 1
ATOM 805 N N . PHE A 1 103 ? -0.383 9.646 3.438 1.00 77.44 103 PHE A N 1
ATOM 806 C CA . PHE A 1 103 ? -1.392 10.601 3.865 1.00 77.44 103 PHE A CA 1
ATOM 807 C C . PHE A 1 103 ? -2.378 9.889 4.781 1.00 77.44 103 PHE A C 1
ATOM 809 O O . PHE A 1 103 ? -3.043 8.928 4.387 1.00 77.44 103 PHE A O 1
ATOM 816 N N . TYR A 1 104 ? -2.448 10.372 6.015 1.00 72.38 104 TYR A N 1
ATOM 817 C CA . TYR A 1 104 ? -3.430 9.947 6.999 1.00 72.38 104 TYR A CA 1
ATOM 818 C C . TYR A 1 104 ? -4.551 10.981 6.987 1.00 72.38 104 TYR A C 1
ATOM 820 O O . TYR A 1 104 ? -4.304 12.154 7.278 1.00 72.38 104 TYR A O 1
ATOM 828 N N . ILE A 1 105 ? -5.763 10.575 6.612 1.00 64.81 105 ILE A N 1
ATOM 829 C CA . ILE A 1 105 ? -6.914 11.476 6.679 1.00 64.81 105 ILE A CA 1
ATOM 830 C C . ILE A 1 105 ? -7.452 11.411 8.106 1.00 64.81 105 ILE A C 1
ATOM 832 O O . ILE A 1 105 ? -8.123 10.458 8.495 1.00 64.81 105 ILE A O 1
ATOM 836 N N . ASP A 1 106 ? -7.093 12.418 8.901 1.00 53.41 106 ASP A N 1
ATOM 837 C CA . ASP A 1 106 ? -7.558 12.557 10.276 1.00 53.41 106 ASP A CA 1
ATOM 838 C C . ASP A 1 106 ? -9.023 13.055 10.301 1.00 53.41 106 ASP A C 1
ATOM 840 O O . ASP A 1 106 ? -9.305 14.102 9.701 1.00 53.41 106 ASP A O 1
ATOM 844 N N . PRO A 1 107 ? -9.949 12.389 11.029 1.00 50.47 107 PRO A N 1
ATOM 845 C CA . PRO A 1 107 ? -11.311 12.874 11.281 1.00 50.47 107 PRO A CA 1
ATOM 846 C C . PRO A 1 107 ? -11.407 14.340 11.718 1.00 50.47 107 PRO A C 1
ATOM 848 O O . PRO A 1 107 ? -12.455 14.960 11.523 1.00 50.47 107 PRO A O 1
ATOM 851 N N . TYR A 1 108 ? -10.374 14.893 12.356 1.00 48.97 108 TYR A N 1
ATOM 852 C CA . TYR A 1 108 ? -10.426 16.226 12.954 1.00 48.97 108 TYR A CA 1
ATOM 853 C C . TYR A 1 108 ? -10.009 17.366 12.021 1.00 48.97 108 TYR A C 1
ATOM 855 O O . TYR A 1 108 ? -10.283 18.523 12.348 1.00 48.97 108 TYR A O 1
ATOM 863 N N . THR A 1 109 ? -9.362 17.094 10.881 1.00 51.91 109 THR A N 1
ATOM 864 C CA . THR A 1 109 ? -8.628 18.155 10.169 1.00 51.91 109 THR A CA 1
ATOM 865 C C . THR A 1 109 ? -9.314 18.718 8.932 1.00 51.91 109 THR A C 1
ATOM 867 O O . THR A 1 109 ? -9.164 19.919 8.706 1.00 51.91 109 THR A O 1
ATOM 870 N N . THR A 1 110 ? -10.083 17.970 8.129 1.00 45.62 110 THR A N 1
ATOM 871 C CA . THR A 1 110 ? -10.911 18.571 7.053 1.00 45.62 110 THR A CA 1
ATOM 872 C C . THR A 1 110 ? -11.818 17.549 6.352 1.00 45.62 110 THR A C 1
ATOM 874 O O . THR A 1 110 ? -11.361 16.484 5.966 1.00 45.62 110 THR A O 1
ATOM 877 N N . LYS A 1 111 ? -13.087 17.921 6.105 1.00 46.22 111 LYS A N 1
ATOM 878 C CA . LYS A 1 111 ? -14.051 17.237 5.209 1.00 46.22 111 LYS A CA 1
ATOM 879 C C . LYS A 1 111 ? -14.498 15.813 5.605 1.00 46.22 111 LYS A C 1
ATOM 881 O O . LYS A 1 111 ? -14.391 14.875 4.820 1.00 46.22 111 LYS A O 1
ATOM 886 N N . GLN A 1 112 ? -15.117 15.692 6.781 1.00 45.91 112 GLN A N 1
ATOM 887 C CA . GLN A 1 112 ? -15.760 14.452 7.260 1.00 45.91 112 GLN A CA 1
ATOM 888 C C . GLN A 1 112 ? -16.843 13.887 6.319 1.00 45.91 112 GLN A C 1
ATOM 890 O O . GLN A 1 112 ? -17.135 12.698 6.379 1.00 45.91 112 GLN A O 1
ATOM 895 N N . ASP A 1 113 ? -17.428 14.717 5.450 1.00 49.06 113 ASP A N 1
ATOM 896 C CA . ASP A 1 113 ? -18.516 14.300 4.557 1.00 49.06 113 ASP A CA 1
ATOM 897 C C . ASP A 1 113 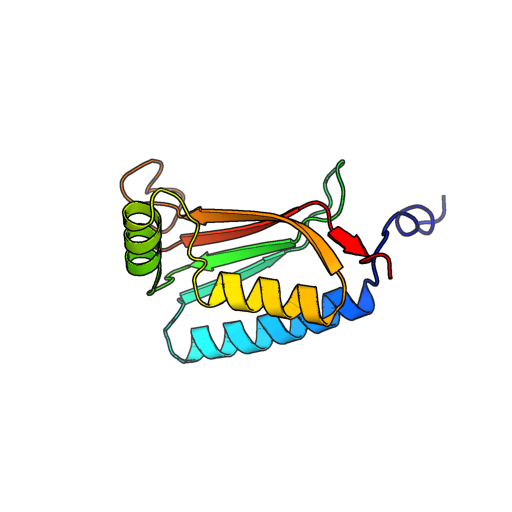? -18.020 13.629 3.259 1.00 49.06 113 ASP A C 1
ATOM 899 O O . ASP A 1 113 ? -18.806 12.991 2.561 1.00 49.06 113 ASP A O 1
ATOM 903 N N . GLU A 1 114 ? -16.731 13.775 2.921 1.00 48.34 114 GLU A N 1
ATOM 904 C CA . GLU A 1 114 ? -16.143 13.255 1.673 1.00 48.34 114 GLU A CA 1
ATOM 905 C C . GLU A 1 114 ? -15.218 12.042 1.901 1.00 48.34 114 GLU A C 1
ATOM 907 O O . GLU A 1 114 ? -15.012 11.270 0.966 1.00 48.34 114 GLU A O 1
ATOM 912 N N . TYR A 1 115 ? -14.686 11.844 3.117 1.00 46.38 115 TYR A N 1
ATOM 913 C CA . TYR A 1 115 ? -13.658 10.833 3.406 1.00 46.38 115 TYR A CA 1
ATOM 914 C C . TYR A 1 115 ? -13.908 10.105 4.735 1.00 46.38 115 TYR A C 1
ATOM 916 O O . TYR A 1 115 ? -14.278 10.711 5.741 1.00 46.38 115 TYR A O 1
ATOM 924 N N . ASN A 1 116 ? -13.706 8.785 4.737 1.00 55.12 116 ASN A N 1
ATOM 925 C CA . ASN A 1 116 ? -13.921 7.931 5.905 1.00 55.12 116 ASN A CA 1
ATOM 926 C C . ASN A 1 116 ? -12.750 8.152 6.896 1.00 55.12 116 ASN A C 1
ATOM 928 O O . ASN A 1 116 ? -11.597 8.048 6.477 1.00 55.12 116 ASN A O 1
ATOM 932 N N . PRO A 1 117 ? -12.986 8.452 8.190 1.00 53.34 117 PRO A N 1
ATOM 933 C CA . PRO A 1 117 ? -11.959 8.868 9.170 1.00 53.34 117 PRO A CA 1
ATOM 934 C C . PRO A 1 117 ? -10.891 7.817 9.539 1.00 53.34 117 PRO A C 1
ATOM 936 O O . PRO A 1 117 ? -10.154 7.961 10.511 1.00 53.34 117 PRO A O 1
ATOM 939 N N . SER A 1 118 ? -10.821 6.733 8.783 1.00 66.62 118 SER A N 1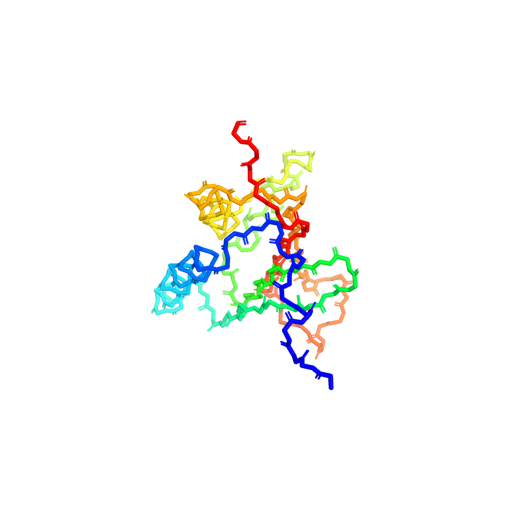
ATOM 940 C CA . SER A 1 118 ? -9.947 5.578 8.953 1.00 66.62 118 SER A CA 1
ATOM 941 C C . SER A 1 118 ? -9.167 5.289 7.663 1.00 66.62 118 SER A C 1
ATOM 943 O O . SER A 1 118 ? -8.823 4.138 7.381 1.00 66.62 118 SER A O 1
ATOM 945 N N . GLN A 1 119 ? -8.925 6.333 6.863 1.00 74.81 119 GLN A N 1
ATOM 946 C CA . GLN A 1 119 ? -8.336 6.226 5.537 1.00 74.81 119 GLN A CA 1
ATOM 947 C C . GLN A 1 119 ? -6.831 6.472 5.516 1.00 74.81 119 GLN A C 1
ATOM 949 O O . GLN A 1 119 ? -6.330 7.498 5.985 1.00 74.81 119 GLN A O 1
ATOM 954 N N . LEU A 1 120 ? -6.123 5.527 4.904 1.00 81.69 120 LEU A N 1
ATOM 955 C CA . LEU A 1 120 ? -4.706 5.620 4.588 1.00 81.69 120 LEU A CA 1
ATOM 956 C C . LEU A 1 120 ? -4.537 5.669 3.071 1.00 81.69 120 LEU A C 1
ATOM 958 O O . LEU A 1 120 ? -4.926 4.737 2.366 1.00 81.69 120 LEU A O 1
ATOM 962 N N . LEU A 1 121 ? -3.912 6.736 2.582 1.00 82.69 121 LEU A N 1
ATOM 963 C CA . LEU A 1 121 ? -3.526 6.875 1.185 1.00 82.69 121 LEU A CA 1
ATOM 964 C C . LEU A 1 121 ? -2.003 6.828 1.075 1.00 82.69 121 LEU A C 1
ATOM 966 O O . LEU A 1 121 ? -1.294 7.616 1.700 1.00 82.69 121 LEU A O 1
ATOM 970 N N . LEU A 1 122 ? -1.503 5.906 0.262 1.00 82.06 122 LEU A N 1
ATOM 971 C CA . LEU A 1 122 ? -0.083 5.731 -0.012 1.00 82.06 122 LEU A CA 1
ATOM 972 C C . LEU A 1 122 ? 0.174 6.021 -1.482 1.00 82.06 122 LEU A C 1
ATOM 974 O O . LEU A 1 122 ? -0.490 5.447 -2.342 1.00 82.06 122 LEU A O 1
ATOM 978 N N . SER A 1 123 ? 1.144 6.885 -1.763 1.00 82.00 123 SER A N 1
ATOM 979 C CA . SER A 1 123 ? 1.548 7.230 -3.124 1.00 82.00 123 SER A CA 1
ATOM 980 C C . SER A 1 123 ? 3.034 6.965 -3.307 1.00 82.00 123 SER A C 1
ATOM 982 O O . SER A 1 123 ? 3.867 7.509 -2.583 1.00 82.00 123 SER A O 1
ATOM 984 N N . LEU A 1 124 ? 3.366 6.115 -4.274 1.00 80.62 124 LEU A N 1
ATOM 985 C CA . LEU A 1 124 ? 4.728 5.925 -4.756 1.00 80.62 124 LEU A CA 1
ATOM 986 C C . LEU A 1 124 ? 4.925 6.760 -6.013 1.00 80.62 124 LEU A C 1
ATOM 988 O O . LEU A 1 124 ? 4.266 6.509 -7.022 1.00 80.62 124 LEU A O 1
ATOM 992 N N . ASN A 1 125 ? 5.858 7.704 -5.943 1.00 78.12 125 ASN A N 1
ATOM 993 C CA . ASN A 1 125 ? 6.154 8.636 -7.026 1.00 78.12 125 ASN A CA 1
ATOM 994 C C . ASN A 1 125 ? 7.543 8.359 -7.624 1.00 78.12 125 ASN A C 1
ATOM 996 O O . ASN A 1 125 ? 8.458 7.923 -6.919 1.00 78.12 125 ASN A O 1
ATOM 1000 N N . GLY A 1 126 ? 7.704 8.639 -8.922 1.00 71.81 126 GLY A N 1
ATOM 1001 C CA . GLY A 1 126 ? 9.002 8.566 -9.604 1.00 71.81 126 GLY A CA 1
ATOM 1002 C C . GLY A 1 126 ? 9.554 7.143 -9.715 1.00 71.81 126 GLY A C 1
ATOM 1003 O O . GLY A 1 126 ? 10.705 6.896 -9.354 1.00 71.81 126 GLY A O 1
ATOM 1004 N N . LEU A 1 127 ? 8.725 6.193 -10.163 1.00 75.75 127 LEU A N 1
ATOM 1005 C CA . LEU A 1 127 ? 9.150 4.804 -10.345 1.00 75.75 127 LEU A CA 1
ATOM 1006 C C . LEU A 1 127 ? 10.243 4.702 -11.416 1.00 75.75 127 LEU A C 1
ATOM 1008 O O . LEU A 1 127 ? 10.053 5.129 -12.555 1.00 75.75 127 LEU A O 1
ATOM 1012 N N . ARG A 1 128 ? 11.368 4.084 -11.058 1.00 74.19 128 ARG A N 1
ATOM 1013 C CA . ARG A 1 128 ? 12.504 3.828 -11.951 1.00 74.19 128 ARG A CA 1
ATOM 1014 C C . ARG A 1 128 ? 13.195 2.519 -11.597 1.00 74.19 128 ARG A C 1
ATOM 1016 O O . ARG A 1 128 ? 13.082 2.007 -10.488 1.00 74.19 128 ARG A O 1
ATOM 1023 N N . LYS A 1 129 ? 13.960 1.968 -12.522 1.00 72.56 129 LYS A N 1
ATOM 1024 C CA . LYS A 1 129 ? 14.752 0.764 -12.312 1.00 72.56 129 LYS A CA 1
ATOM 1025 C C . LYS A 1 129 ? 15.960 1.130 -11.472 1.00 72.56 129 LYS A C 1
ATOM 1027 O O . LYS A 1 129 ? 16.681 2.085 -11.768 1.00 72.56 129 LYS A O 1
ATOM 1032 N N . ARG A 1 130 ? 16.217 0.326 -10.445 1.00 71.31 130 ARG A N 1
ATOM 1033 C CA . ARG A 1 130 ? 17.445 0.433 -9.667 1.00 71.31 130 ARG A CA 1
ATOM 1034 C C . ARG A 1 130 ? 18.631 0.153 -10.590 1.00 71.31 130 ARG A C 1
ATOM 1036 O O . ARG A 1 130 ? 18.749 -0.940 -11.149 1.00 71.31 130 ARG A O 1
ATOM 1043 N N . LYS A 1 131 ? 19.493 1.153 -10.790 1.00 61.66 131 LYS A N 1
ATOM 1044 C CA . LYS A 1 131 ? 20.747 0.972 -11.534 1.00 61.66 131 LYS A CA 1
ATOM 1045 C C . LYS A 1 131 ? 21.666 0.080 -10.698 1.00 61.66 131 LYS A C 1
ATOM 1047 O O . LYS A 1 131 ? 21.945 0.407 -9.547 1.00 61.66 131 LYS A O 1
ATOM 1052 N N . SER A 1 132 ? 22.052 -1.062 -11.269 1.00 55.12 132 SER A N 1
ATOM 1053 C CA . SER A 1 132 ? 23.027 -1.989 -10.678 1.00 55.12 132 SER A CA 1
ATOM 1054 C C . SER A 1 132 ? 24.427 -1.393 -10.634 1.00 55.12 132 SER A C 1
ATOM 1056 O O . SER A 1 132 ? 24.738 -0.538 -11.494 1.00 55.12 132 SER A O 1
#